Protein AF-A0A1G6NZM5-F1 (afdb_monomer)

Solvent-accessible surface area (backbone atoms only — not comparable to full-atom values): 7404 Å² total; per-residue (Å²): 133,85,77,56,69,69,60,53,50,43,44,75,73,59,31,46,79,44,78,26,63,49,98,86,68,44,83,60,31,40,31,35,43,30,82,50,98,70,30,34,41,38,35,44,31,45,70,76,72,30,22,39,37,38,56,29,60,69,76,74,59,76,92,50,77,78,62,90,73,63,63,84,63,51,76,42,37,36,66,56,52,53,49,55,60,60,57,58,57,79,72,62,80,82,79,79,75,76,91,77,86,80,82,86,85,89,88,81,84,78,93,85,81,78,91,130

pLDDT: mean 77.75, std 19.95, range [35.28, 96.25]

Organism: NCBI:txid1271860

Mean predicted aligned error: 12.24 Å

Structure (mmCIF, N/CA/C/O backbone):
data_AF-A0A1G6NZM5-F1
#
_entry.id   AF-A0A1G6NZM5-F1
#
loop_
_atom_site.group_PDB
_atom_site.id
_atom_site.type_symbol
_atom_site.label_atom_id
_atom_sit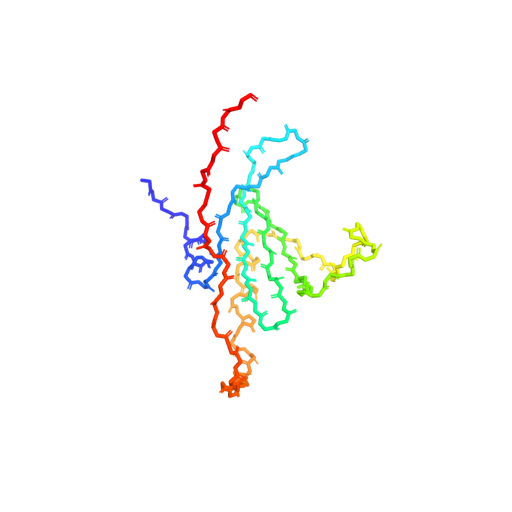e.label_alt_id
_atom_site.label_comp_id
_atom_site.label_asym_id
_atom_site.label_entity_id
_atom_site.label_seq_id
_atom_site.pdbx_PDB_ins_code
_atom_site.Cartn_x
_atom_site.Cartn_y
_atom_site.Cartn_z
_atom_site.occupancy
_atom_site.B_iso_or_equiv
_atom_site.auth_seq_id
_atom_site.auth_comp_id
_atom_site.auth_asym_id
_atom_site.auth_atom_id
_atom_site.pdbx_PDB_model_num
ATOM 1 N N . MET A 1 1 ? -2.840 -8.623 -20.953 1.00 53.31 1 MET A N 1
ATOM 2 C CA . MET A 1 1 ? -1.698 -8.545 -20.021 1.00 53.31 1 MET A CA 1
ATOM 3 C C . MET A 1 1 ? -2.003 -9.472 -18.864 1.00 53.31 1 MET A C 1
ATOM 5 O O . MET A 1 1 ? -3.110 -9.394 -18.344 1.00 53.31 1 MET A O 1
ATOM 9 N N . THR A 1 2 ? -1.100 -10.393 -18.541 1.00 74.19 2 THR A N 1
ATOM 10 C CA . THR A 1 2 ? -1.277 -11.317 -17.414 1.00 74.19 2 THR A CA 1
ATOM 11 C C . THR A 1 2 ? -1.009 -10.550 -16.124 1.00 74.19 2 THR A C 1
ATOM 13 O O . THR A 1 2 ? 0.011 -9.875 -16.021 1.00 74.19 2 THR A O 1
ATOM 16 N N . GLU A 1 3 ? -1.940 -10.590 -15.176 1.00 82.69 3 GLU A N 1
ATOM 17 C CA . GLU A 1 3 ? -1.771 -9.924 -13.884 1.00 82.69 3 GLU A CA 1
ATOM 18 C C . GLU A 1 3 ? -0.666 -10.611 -13.068 1.00 82.69 3 GLU A C 1
ATOM 20 O O . GLU A 1 3 ? -0.557 -11.840 -13.072 1.00 82.69 3 GLU A O 1
ATOM 25 N N . HIS A 1 4 ? 0.153 -9.825 -12.366 1.00 89.06 4 HIS A N 1
ATOM 26 C CA . HIS A 1 4 ? 1.205 -10.356 -11.505 1.00 89.06 4 HIS A CA 1
ATOM 27 C C . HIS A 1 4 ? 0.585 -11.145 -10.329 1.00 89.06 4 HIS A C 1
ATOM 29 O O . HIS A 1 4 ? -0.283 -10.605 -9.634 1.00 89.06 4 HIS A O 1
ATOM 35 N N . PRO A 1 5 ? 1.001 -12.398 -10.056 1.00 91.19 5 PRO A N 1
ATOM 36 C CA . PRO A 1 5 ? 0.307 -13.277 -9.110 1.00 91.19 5 PRO A CA 1
ATOM 37 C C . PRO A 1 5 ? 0.260 -12.723 -7.681 1.00 91.19 5 PRO A C 1
ATOM 39 O O . PRO A 1 5 ? -0.757 -12.862 -7.002 1.00 91.19 5 PRO A O 1
ATOM 42 N N . LEU A 1 6 ? 1.323 -12.052 -7.225 1.00 92.00 6 LEU A N 1
ATOM 43 C CA . LEU A 1 6 ? 1.357 -11.428 -5.898 1.00 92.00 6 LEU A CA 1
ATOM 44 C C . LEU A 1 6 ? 0.436 -10.204 -5.807 1.00 92.00 6 LEU A C 1
ATOM 46 O O . LEU A 1 6 ? -0.278 -10.041 -4.818 1.00 92.00 6 LEU A O 1
ATOM 50 N N . ALA A 1 7 ? 0.370 -9.395 -6.867 1.00 92.06 7 ALA A N 1
ATOM 51 C CA . ALA A 1 7 ? -0.551 -8.262 -6.925 1.00 92.06 7 ALA A CA 1
ATOM 52 C C . ALA A 1 7 ? -2.011 -8.746 -6.912 1.00 92.06 7 ALA A C 1
ATOM 54 O O . ALA A 1 7 ? -2.832 -8.224 -6.157 1.00 92.06 7 ALA A O 1
ATOM 55 N N . ALA A 1 8 ? -2.318 -9.812 -7.660 1.00 93.44 8 ALA A N 1
ATOM 56 C CA . ALA A 1 8 ? -3.636 -10.443 -7.654 1.00 93.44 8 ALA A CA 1
ATOM 57 C C . ALA A 1 8 ? -4.027 -10.971 -6.258 1.00 93.44 8 ALA A C 1
ATOM 59 O O . ALA A 1 8 ? -5.190 -10.865 -5.864 1.00 93.44 8 ALA A O 1
ATOM 60 N N . ARG A 1 9 ? -3.072 -11.516 -5.484 1.00 93.88 9 ARG A N 1
ATOM 61 C CA . ARG A 1 9 ? -3.300 -11.953 -4.092 1.00 93.88 9 ARG A CA 1
ATOM 62 C C . ARG A 1 9 ? -3.683 -10.782 -3.187 1.00 93.88 9 ARG A C 1
ATOM 64 O O . ARG A 1 9 ? -4.703 -10.874 -2.509 1.00 93.88 9 ARG A O 1
ATOM 71 N N . LEU A 1 10 ? -2.935 -9.677 -3.218 1.00 94.00 10 LEU A N 1
ATOM 72 C CA . LEU A 1 10 ? -3.259 -8.486 -2.422 1.00 94.00 10 LEU A CA 1
ATOM 73 C C . LEU A 1 10 ? -4.621 -7.893 -2.809 1.00 94.00 10 LEU A C 1
ATOM 75 O O . LEU A 1 10 ? -5.429 -7.575 -1.938 1.00 94.00 10 LEU A O 1
ATOM 79 N N . ARG A 1 11 ? -4.945 -7.823 -4.105 1.00 94.81 11 ARG A N 1
ATOM 80 C CA . ARG A 1 11 ? -6.269 -7.358 -4.554 1.00 94.81 11 ARG A CA 1
ATOM 81 C C . ARG A 1 11 ? -7.405 -8.230 -4.035 1.00 94.81 11 ARG A C 1
ATOM 83 O O . ARG A 1 11 ? -8.405 -7.703 -3.556 1.00 94.81 11 ARG A O 1
ATOM 90 N N . LYS A 1 12 ? -7.250 -9.557 -4.091 1.00 95.19 12 LYS A N 1
ATOM 91 C CA . LYS A 1 12 ? -8.224 -10.503 -3.517 1.00 95.19 12 LYS A CA 1
ATOM 92 C C . LYS A 1 12 ? -8.369 -10.338 -2.005 1.00 95.19 12 LYS A C 1
ATOM 94 O O . LYS A 1 12 ? -9.463 -10.525 -1.490 1.00 95.19 12 LYS A O 1
ATOM 99 N N . ALA A 1 13 ? -7.297 -9.949 -1.320 1.00 93.38 13 ALA A N 1
ATOM 100 C CA . ALA A 1 13 ? -7.300 -9.647 0.106 1.00 93.38 13 ALA A CA 1
ATOM 101 C C . ALA A 1 13 ? -7.901 -8.264 0.446 1.00 93.38 13 ALA A C 1
ATOM 103 O O . ALA A 1 13 ? -7.943 -7.886 1.615 1.00 93.38 13 ALA A O 1
ATOM 104 N N . GLY A 1 14 ? -8.379 -7.504 -0.549 1.00 95.31 14 GLY A N 1
ATOM 105 C CA . GLY A 1 14 ? -9.058 -6.220 -0.354 1.00 95.31 14 GLY A CA 1
ATOM 106 C C . GLY A 1 14 ? -8.149 -4.992 -0.421 1.00 95.31 14 GLY A C 1
ATOM 107 O O . GLY A 1 14 ? -8.589 -3.901 -0.060 1.00 95.31 14 GLY A O 1
ATOM 108 N N . PHE A 1 15 ? -6.901 -5.136 -0.876 1.00 96.19 15 PHE A N 1
ATOM 109 C CA . PHE A 1 15 ? -6.042 -3.983 -1.133 1.00 96.19 15 PHE A CA 1
ATOM 110 C C . PHE A 1 15 ? -6.476 -3.250 -2.407 1.00 96.19 15 PHE A C 1
ATOM 112 O O . PHE A 1 15 ? -6.645 -3.843 -3.477 1.00 96.19 15 PHE A O 1
ATOM 119 N N . PHE A 1 16 ? -6.599 -1.931 -2.295 1.00 96.25 16 PHE A N 1
ATOM 120 C CA 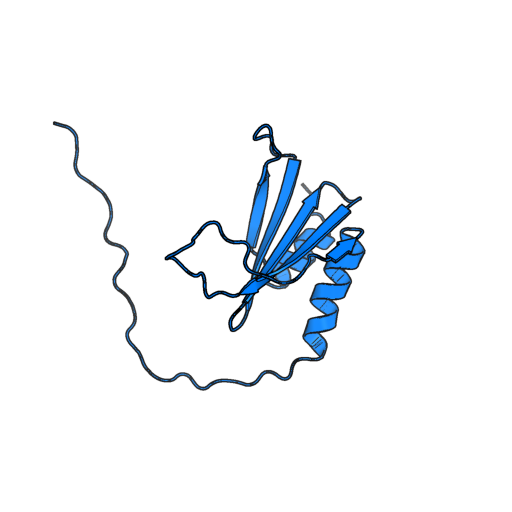. PHE A 1 16 ? -6.601 -1.029 -3.436 1.00 96.25 16 PHE A CA 1
ATOM 121 C C . PHE A 1 16 ? -5.175 -0.874 -3.970 1.00 96.25 16 PHE A C 1
ATOM 123 O O . PHE A 1 16 ? -4.235 -0.886 -3.182 1.00 96.25 16 PHE A O 1
ATOM 130 N N . VAL A 1 17 ? -5.019 -0.717 -5.287 1.00 95.19 17 VAL A N 1
ATOM 131 C CA . VAL A 1 17 ? -3.713 -0.583 -5.949 1.00 95.19 17 VAL A CA 1
ATOM 132 C C . VAL A 1 17 ? -3.658 0.744 -6.688 1.00 95.19 17 VAL A C 1
ATOM 134 O O . VAL A 1 17 ? -4.543 1.028 -7.497 1.00 95.19 17 VAL A O 1
ATOM 137 N N . SER A 1 18 ? -2.609 1.523 -6.451 1.00 94.50 18 SER A N 1
ATOM 138 C CA . SER A 1 18 ? -2.288 2.737 -7.201 1.00 94.50 18 SER A CA 1
ATOM 139 C C . SER A 1 18 ? -0.820 2.753 -7.631 1.00 94.50 18 SER A C 1
ATOM 141 O O . SER A 1 18 ? -0.002 2.077 -7.010 1.00 94.50 18 SER A O 1
ATOM 143 N N . PRO A 1 19 ? -0.461 3.542 -8.656 1.00 93.00 19 PRO A N 1
ATOM 144 C CA . PRO A 1 19 ? 0.935 3.862 -8.941 1.00 93.00 19 PRO A CA 1
ATOM 145 C C . PRO A 1 19 ? 1.639 4.456 -7.715 1.00 93.00 19 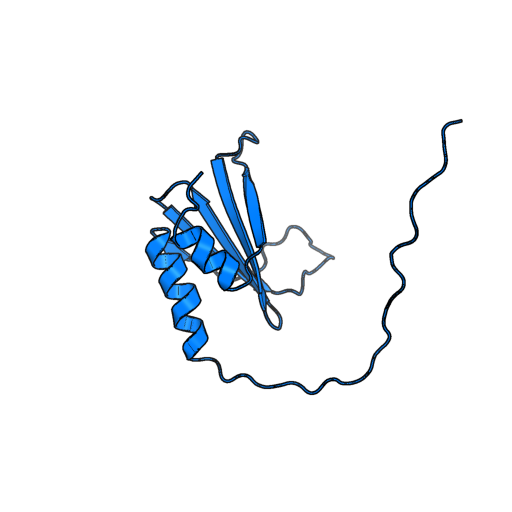PRO A C 1
ATOM 147 O O . PRO A 1 19 ? 1.016 5.185 -6.933 1.00 93.00 19 PRO A O 1
ATOM 150 N N . SER A 1 20 ? 2.926 4.157 -7.559 1.00 90.44 20 SER A N 1
ATOM 151 C CA . SER A 1 20 ? 3.815 4.817 -6.604 1.00 90.44 20 SER A CA 1
ATOM 152 C C . SER A 1 20 ? 4.806 5.676 -7.373 1.00 90.44 20 SER A C 1
ATOM 154 O O . SER A 1 20 ? 5.507 5.187 -8.258 1.00 90.44 20 SER A O 1
ATOM 156 N N . LEU A 1 21 ? 4.870 6.955 -7.015 1.00 88.50 21 LEU A N 1
ATOM 157 C CA . LEU A 1 21 ? 5.808 7.892 -7.619 1.00 88.50 21 LEU A CA 1
ATOM 158 C C . LEU A 1 21 ? 7.135 7.874 -6.856 1.00 88.50 21 LEU A C 1
ATOM 160 O O . LEU A 1 21 ? 7.140 7.733 -5.630 1.00 88.50 21 LEU A O 1
ATOM 164 N N . ASP A 1 22 ? 8.246 8.009 -7.573 1.00 86.12 22 ASP A N 1
ATOM 165 C CA . ASP A 1 22 ? 9.542 8.306 -6.960 1.00 86.12 22 ASP A CA 1
ATOM 166 C C . ASP A 1 22 ? 9.702 9.809 -6.662 1.00 86.12 22 ASP A C 1
ATOM 168 O O . ASP A 1 22 ? 8.762 10.602 -6.779 1.00 86.12 22 ASP A O 1
ATOM 172 N N . ALA A 1 23 ? 10.908 10.203 -6.246 1.00 87.56 23 ALA A N 1
ATOM 173 C CA . ALA A 1 23 ? 11.243 11.588 -5.928 1.00 87.56 23 ALA A CA 1
ATOM 174 C C . ALA A 1 23 ? 11.149 12.540 -7.136 1.00 87.56 23 ALA A C 1
ATOM 176 O O . ALA A 1 23 ? 10.956 13.739 -6.937 1.00 87.56 23 ALA A O 1
ATOM 177 N N . ASP A 1 24 ? 11.242 12.015 -8.361 1.00 92.75 24 ASP A N 1
ATOM 178 C CA . ASP A 1 24 ? 11.1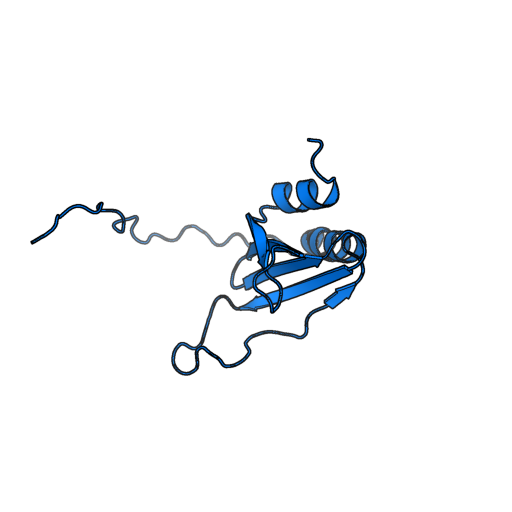44 12.780 -9.606 1.00 92.75 24 ASP A CA 1
ATOM 179 C C . ASP A 1 24 ? 9.703 12.812 -10.153 1.00 92.75 24 ASP A C 1
ATOM 181 O O . ASP A 1 24 ? 9.426 13.441 -11.177 1.00 92.75 24 ASP A O 1
ATOM 185 N N . GLY A 1 25 ? 8.759 12.162 -9.462 1.00 88.12 25 GLY A N 1
ATOM 186 C CA . GLY A 1 25 ? 7.365 12.060 -9.887 1.00 88.12 25 GLY A CA 1
ATOM 187 C C . GLY A 1 25 ? 7.137 11.009 -10.973 1.00 88.12 25 GLY A C 1
ATOM 188 O O . GLY A 1 25 ? 6.091 11.031 -11.626 1.00 88.12 25 GLY A O 1
ATOM 189 N N . VAL A 1 26 ? 8.092 10.101 -11.185 1.00 90.94 26 VAL A N 1
ATOM 190 C CA . VAL A 1 26 ? 7.986 9.015 -12.160 1.00 90.94 26 VAL A CA 1
ATOM 191 C C . VAL A 1 26 ? 7.276 7.828 -11.521 1.00 90.94 26 VAL A C 1
ATOM 193 O O . VAL A 1 26 ? 7.559 7.446 -10.384 1.00 90.94 26 VAL A O 1
ATOM 196 N N . ASP A 1 27 ? 6.345 7.234 -12.269 1.00 91.25 27 ASP A N 1
ATOM 197 C CA . ASP A 1 27 ? 5.721 5.964 -11.902 1.00 91.25 27 ASP A CA 1
ATOM 198 C C . ASP A 1 27 ? 6.786 4.859 -11.879 1.00 91.25 27 ASP A C 1
ATOM 200 O O . ASP A 1 27 ? 7.265 4.409 -12.922 1.00 91.25 27 ASP A O 1
ATOM 204 N N . SER A 1 28 ? 7.198 4.485 -10.670 1.00 87.69 28 SER A N 1
ATOM 205 C CA . SER A 1 28 ? 8.349 3.614 -10.410 1.00 87.69 28 SER A CA 1
ATOM 206 C C . SER A 1 28 ? 7.975 2.360 -9.621 1.00 87.69 28 SER A C 1
ATOM 208 O O . SER A 1 28 ? 8.826 1.505 -9.370 1.00 87.69 28 SER A O 1
ATOM 210 N N . GLY A 1 29 ? 6.709 2.221 -9.225 1.00 91.56 29 GLY A N 1
ATOM 211 C CA . GLY A 1 29 ? 6.279 1.137 -8.357 1.00 91.56 29 GLY A CA 1
ATOM 212 C C . GLY A 1 29 ? 4.776 1.095 -8.131 1.00 91.56 29 GLY A C 1
ATOM 213 O O . GLY A 1 29 ? 3.994 1.810 -8.750 1.00 91.56 29 GLY A O 1
ATOM 214 N N . LEU A 1 30 ? 4.363 0.241 -7.203 1.00 94.06 30 LEU A N 1
ATOM 215 C CA . LEU A 1 30 ? 2.967 0.046 -6.838 1.00 94.06 30 LEU A CA 1
ATOM 216 C C . LEU A 1 30 ? 2.765 0.321 -5.354 1.00 94.06 30 LEU A C 1
ATOM 218 O O . LEU A 1 30 ? 3.530 -0.139 -4.511 1.00 94.06 30 LEU A O 1
ATOM 222 N N . LEU A 1 31 ? 1.691 1.035 -5.047 1.00 95.06 31 LEU A N 1
ATOM 223 C CA . LEU A 1 31 ? 1.197 1.267 -3.703 1.00 95.06 31 LEU A CA 1
ATOM 224 C C . LEU A 1 31 ? -0.078 0.446 -3.502 1.00 95.06 31 LEU A C 1
ATOM 226 O O . LEU A 1 31 ? -1.060 0.604 -4.229 1.00 95.06 31 LEU A O 1
ATOM 230 N N . PHE A 1 32 ? -0.071 -0.414 -2.494 1.00 95.94 32 PHE A N 1
ATOM 231 C CA . PHE A 1 32 ? -1.214 -1.200 -2.062 1.00 95.94 32 PHE A CA 1
ATOM 232 C C . PHE A 1 32 ? -1.709 -0.659 -0.727 1.00 95.94 32 PHE A C 1
ATOM 234 O O . PHE A 1 32 ? -0.926 -0.518 0.210 1.00 95.94 32 PHE A O 1
ATOM 241 N N . VAL A 1 33 ? -3.009 -0.388 -0.616 1.00 95.62 33 VAL A N 1
ATOM 242 C CA . VAL A 1 33 ? -3.615 0.132 0.618 1.00 95.62 33 VAL A CA 1
ATOM 243 C C . VAL A 1 33 ? -4.859 -0.664 0.978 1.00 95.62 33 VAL A C 1
ATOM 245 O O . VAL A 1 33 ? -5.767 -0.811 0.160 1.00 95.62 33 VAL A O 1
ATOM 248 N N . ARG A 1 34 ? -4.937 -1.136 2.222 1.00 95.12 34 ARG A N 1
ATOM 249 C CA . ARG A 1 34 ? -6.129 -1.779 2.787 1.00 95.12 34 ARG A CA 1
ATOM 250 C C . ARG A 1 34 ? -6.486 -1.147 4.122 1.00 95.12 34 ARG A C 1
ATOM 252 O O . ARG A 1 34 ? -5.631 -0.924 4.972 1.00 95.12 34 ARG A O 1
ATOM 259 N N . ARG A 1 35 ? -7.775 -0.884 4.332 1.00 92.94 35 ARG A N 1
ATOM 260 C CA . ARG A 1 35 ? -8.301 -0.452 5.631 1.00 92.94 35 ARG A CA 1
ATOM 261 C C . ARG A 1 35 ? -8.721 -1.671 6.448 1.00 92.94 35 ARG A C 1
ATOM 263 O O . ARG A 1 35 ? -9.537 -2.458 5.982 1.00 92.94 35 ARG A O 1
ATOM 270 N N . LYS A 1 36 ? -8.221 -1.772 7.680 1.00 88.44 36 LYS A N 1
ATOM 271 C CA . LYS A 1 36 ? -8.672 -2.715 8.715 1.00 88.44 36 LYS A CA 1
ATOM 272 C C . LYS A 1 36 ? -9.082 -1.953 9.971 1.00 88.44 36 LYS A C 1
ATOM 274 O O . LYS A 1 36 ? -8.701 -0.802 10.140 1.00 88.44 36 LYS A O 1
ATOM 279 N N . SER A 1 37 ? -9.880 -2.562 10.843 1.00 85.94 37 SER A N 1
ATOM 280 C CA . SER A 1 37 ? -10.410 -1.951 12.073 1.00 85.94 37 SER A CA 1
ATOM 281 C C . SER A 1 37 ? -9.362 -1.119 12.835 1.00 85.94 37 SER A C 1
ATOM 283 O O . SER A 1 37 ? -8.493 -1.661 13.506 1.00 85.94 37 SER A O 1
ATOM 285 N N . GLY A 1 38 ? -9.423 0.211 12.700 1.00 85.31 38 GLY A N 1
ATOM 286 C CA . GLY A 1 38 ? -8.506 1.155 13.359 1.00 85.31 38 GLY A CA 1
ATOM 287 C C . GLY A 1 38 ? -7.167 1.441 12.653 1.00 85.31 38 GLY A C 1
ATOM 288 O O . GLY A 1 38 ? -6.479 2.375 13.065 1.00 85.31 38 GLY A O 1
ATOM 289 N N . ARG A 1 39 ? -6.805 0.721 11.581 1.00 89.88 39 ARG A N 1
ATOM 290 C CA . ARG A 1 39 ? -5.502 0.840 10.895 1.00 89.88 39 ARG A CA 1
ATOM 291 C C . ARG A 1 39 ? -5.579 0.823 9.359 1.00 89.88 39 ARG A C 1
ATOM 293 O O . ARG A 1 39 ? -6.527 0.315 8.763 1.00 89.88 39 ARG A O 1
ATOM 300 N N . LEU A 1 40 ? -4.558 1.375 8.714 1.00 91.94 40 LEU A N 1
ATOM 301 C CA . LEU A 1 40 ? -4.273 1.241 7.287 1.00 91.94 40 LEU A CA 1
ATOM 302 C C . LEU A 1 40 ? -3.037 0.370 7.116 1.00 91.94 40 LEU A C 1
ATOM 304 O O . LEU A 1 40 ? -1.970 0.704 7.619 1.00 91.94 40 LEU A O 1
ATOM 308 N N . GLU A 1 41 ? -3.178 -0.723 6.388 1.00 93.50 41 GLU A N 1
ATOM 309 C CA . GLU A 1 41 ? -2.050 -1.516 5.919 1.00 93.50 41 GLU A CA 1
ATOM 310 C C . GLU A 1 41 ? -1.610 -0.954 4.574 1.00 93.50 41 GLU A C 1
ATOM 312 O O . GLU A 1 41 ? -2.421 -0.814 3.653 1.00 93.50 41 GLU A O 1
ATOM 317 N N . VAL A 1 42 ? -0.333 -0.606 4.482 1.00 93.94 42 VAL A N 1
ATOM 318 C CA . VAL A 1 42 ? 0.263 0.008 3.300 1.00 93.94 42 VAL A CA 1
ATOM 319 C C . VAL A 1 42 ? 1.448 -0.837 2.866 1.00 93.94 42 VAL A C 1
ATOM 321 O O . VAL A 1 42 ? 2.298 -1.163 3.692 1.00 93.94 42 VAL A O 1
ATOM 324 N N . VAL A 1 43 ? 1.508 -1.165 1.576 1.00 94.44 43 VAL A N 1
ATOM 325 C CA . VAL A 1 43 ? 2.670 -1.795 0.942 1.00 94.44 43 VAL A CA 1
ATOM 326 C C . VAL A 1 43 ? 3.104 -0.953 -0.242 1.00 94.44 43 VAL A C 1
ATOM 328 O O . VAL A 1 43 ? 2.309 -0.727 -1.147 1.00 94.44 43 VAL A O 1
ATOM 331 N N . SER A 1 44 ? 4.360 -0.531 -0.265 1.00 94.25 44 SER A N 1
ATOM 332 C CA . SER A 1 44 ? 4.989 0.067 -1.442 1.00 94.25 44 SER A CA 1
ATOM 333 C C . SER A 1 44 ? 5.964 -0.942 -2.030 1.00 94.25 44 SER A C 1
ATOM 335 O O . SER A 1 44 ? 6.832 -1.426 -1.313 1.00 94.25 44 SER A O 1
ATOM 337 N N . ALA A 1 45 ? 5.824 -1.277 -3.307 1.00 93.06 45 ALA A N 1
ATOM 338 C CA . ALA A 1 45 ? 6.669 -2.247 -3.997 1.00 93.06 45 ALA A CA 1
ATOM 339 C C . ALA A 1 45 ? 7.327 -1.609 -5.224 1.00 93.06 45 ALA A C 1
ATOM 341 O O . ALA A 1 45 ? 6.655 -0.929 -6.001 1.00 93.06 45 ALA A O 1
ATOM 342 N N . TRP A 1 46 ? 8.622 -1.860 -5.408 1.00 89.88 46 TRP A N 1
ATOM 343 C CA . TRP A 1 46 ? 9.407 -1.390 -6.550 1.00 89.88 46 TRP A CA 1
ATOM 344 C C . TRP A 1 46 ? 10.010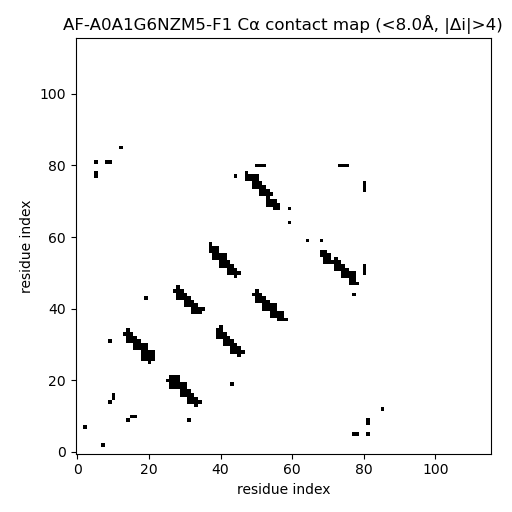 -2.603 -7.254 1.00 89.88 46 TRP A C 1
ATOM 346 O O . TRP A 1 46 ? 10.955 -3.219 -6.760 1.00 89.88 46 TRP A O 1
ATOM 356 N N . GLY A 1 47 ? 9.417 -2.971 -8.392 1.00 74.00 47 GLY A N 1
ATOM 357 C CA . GLY A 1 47 ? 9.715 -4.235 -9.067 1.00 74.00 47 GLY A CA 1
ATOM 358 C C . GLY A 1 47 ? 9.379 -5.465 -8.212 1.00 74.00 47 GLY A C 1
ATOM 359 O O . GLY A 1 47 ? 8.607 -5.386 -7.254 1.00 74.00 47 GLY A O 1
ATOM 360 N N . ASP A 1 48 ? 9.974 -6.606 -8.563 1.00 68.69 48 ASP A N 1
ATOM 361 C CA . ASP A 1 48 ? 9.826 -7.859 -7.806 1.00 68.69 48 ASP A CA 1
ATOM 362 C C . ASP A 1 48 ? 10.850 -7.982 -6.660 1.00 68.69 48 ASP A C 1
ATOM 364 O O . ASP A 1 48 ? 10.731 -8.855 -5.795 1.00 68.69 48 ASP A O 1
ATOM 368 N N . ASP A 1 49 ? 11.839 -7.087 -6.628 1.00 77.75 49 ASP A N 1
ATOM 369 C CA . ASP A 1 49 ? 13.026 -7.216 -5.784 1.00 77.75 49 ASP A CA 1
ATOM 370 C C . ASP A 1 49 ? 12.781 -6.757 -4.343 1.00 77.75 49 ASP A C 1
ATOM 372 O O . ASP A 1 49 ? 13.369 -7.300 -3.404 1.00 77.75 49 ASP A O 1
ATOM 376 N N . TYR A 1 50 ? 11.912 -5.761 -4.148 1.00 86.62 50 TYR A N 1
ATOM 377 C CA . TYR A 1 50 ? 11.809 -5.067 -2.870 1.00 86.62 50 TYR A CA 1
ATOM 378 C C . TYR A 1 50 ? 10.440 -4.426 -2.624 1.00 86.62 50 TYR A C 1
ATOM 380 O O . TYR A 1 50 ? 9.850 -3.784 -3.495 1.00 86.62 50 TYR A O 1
ATOM 388 N N . ALA A 1 51 ? 9.965 -4.555 -1.388 1.00 93.31 51 ALA A N 1
ATOM 389 C CA . ALA A 1 51 ? 8.786 -3.887 -0.880 1.00 93.31 51 ALA A CA 1
ATOM 390 C C . ALA A 1 51 ? 8.978 -3.415 0.568 1.00 93.31 51 ALA A C 1
ATOM 392 O O . ALA A 1 51 ? 9.673 -4.031 1.379 1.00 93.31 51 ALA A O 1
ATOM 393 N N . LEU A 1 52 ? 8.297 -2.319 0.885 1.00 93.19 52 LEU A N 1
ATOM 394 C CA . LEU A 1 52 ? 8.101 -1.798 2.226 1.00 93.19 52 LEU A CA 1
ATOM 395 C C . LEU A 1 52 ? 6.666 -2.042 2.654 1.00 93.19 52 LEU A C 1
ATOM 397 O O . LEU A 1 52 ? 5.751 -1.719 1.902 1.00 93.19 52 LEU A O 1
ATOM 401 N N . SER A 1 53 ? 6.458 -2.519 3.878 1.00 93.31 53 SER A N 1
ATOM 402 C CA . SER A 1 53 ? 5.129 -2.557 4.488 1.00 93.31 53 SER A CA 1
ATOM 403 C C . SER A 1 53 ? 5.086 -1.824 5.812 1.00 93.31 53 SER A C 1
ATOM 405 O O . SER A 1 53 ? 6.019 -1.913 6.610 1.00 93.31 53 SER A O 1
ATOM 407 N N . THR A 1 54 ? 3.969 -1.165 6.088 1.00 92.56 54 THR A N 1
ATOM 408 C CA . THR A 1 54 ? 3.699 -0.562 7.393 1.00 92.56 54 THR A CA 1
ATOM 409 C C . THR A 1 54 ? 2.211 -0.614 7.729 1.00 92.56 54 THR A C 1
ATOM 411 O O . THR A 1 54 ? 1.356 -0.753 6.852 1.00 92.56 54 THR A O 1
ATOM 414 N N . CYS A 1 55 ? 1.910 -0.502 9.021 1.00 89.69 55 CYS A N 1
ATOM 415 C CA . CYS A 1 55 ? 0.564 -0.330 9.545 1.00 89.69 55 CYS A CA 1
ATOM 416 C C . CYS A 1 55 ? 0.452 1.065 10.162 1.00 89.69 55 CYS A C 1
ATOM 418 O O . CYS A 1 55 ? 1.097 1.368 11.168 1.00 89.69 55 CYS A O 1
ATOM 420 N N . LEU A 1 56 ? -0.383 1.910 9.569 1.00 89.38 56 LEU A N 1
ATOM 421 C CA . LEU A 1 56 ? -0.627 3.272 10.026 1.00 89.38 56 LEU A CA 1
ATOM 422 C C . LEU A 1 56 ? -1.920 3.324 10.848 1.00 89.38 56 LEU A C 1
ATOM 424 O O . LEU A 1 56 ? -2.890 2.652 10.492 1.00 89.38 56 LEU A O 1
ATOM 428 N N . PRO A 1 57 ? -1.997 4.119 11.925 1.00 88.56 57 PRO A N 1
ATOM 429 C CA . PRO A 1 57 ? -3.270 4.365 12.592 1.00 88.56 57 PRO A CA 1
ATOM 430 C C . PRO A 1 57 ? -4.222 5.133 11.661 1.00 88.56 57 PRO A C 1
ATOM 432 O O . PRO A 1 57 ? -3.797 5.997 10.897 1.00 88.56 57 PRO A O 1
ATOM 435 N N . LEU A 1 58 ? -5.530 4.860 11.744 1.00 86.62 58 LEU A N 1
ATOM 436 C CA . LEU A 1 58 ? -6.540 5.682 11.054 1.00 86.62 58 LEU A CA 1
ATOM 437 C C . LEU A 1 58 ? -6.696 7.074 11.687 1.00 86.62 58 LEU A C 1
ATOM 439 O O . LEU A 1 58 ? -7.209 7.990 11.045 1.00 86.62 58 LEU A O 1
ATOM 443 N N . SER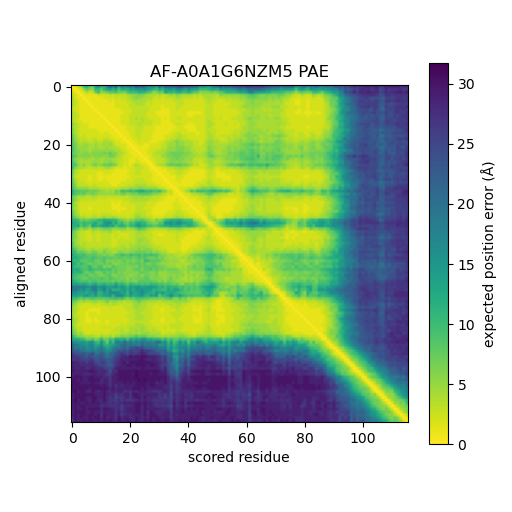 A 1 59 ? -6.279 7.232 12.945 1.00 83.69 59 SER A N 1
ATOM 444 C CA . SER A 1 59 ? -6.256 8.515 13.642 1.00 83.69 59 SER A CA 1
ATOM 445 C C . SER A 1 59 ? -4.986 9.291 13.288 1.00 83.69 59 SER A C 1
ATOM 447 O O . SER A 1 59 ? -3.883 8.889 13.659 1.00 83.69 59 SER A O 1
ATOM 449 N N . ARG A 1 60 ? -5.159 10.421 12.601 1.00 84.25 60 ARG A N 1
ATOM 450 C CA . ARG A 1 60 ? -4.120 11.423 12.332 1.00 84.25 60 ARG A CA 1
ATOM 451 C C . ARG A 1 60 ? -4.322 12.594 13.287 1.00 84.25 60 ARG A C 1
ATOM 453 O O . ARG A 1 60 ? -5.446 13.079 13.417 1.00 84.25 60 ARG A O 1
ATOM 460 N N . ASP A 1 61 ? -3.248 13.059 13.915 1.00 83.75 61 ASP A N 1
ATOM 461 C CA . ASP A 1 61 ? -3.278 14.359 14.576 1.00 83.75 61 ASP A CA 1
ATOM 462 C C . ASP A 1 61 ? -3.241 15.458 13.506 1.00 83.75 61 ASP A C 1
ATOM 464 O O . ASP A 1 61 ? -2.235 15.670 12.829 1.00 83.75 61 ASP A O 1
ATOM 468 N N . TRP A 1 62 ? -4.372 16.133 13.318 1.00 85.12 62 TRP A N 1
ATOM 469 C CA . TRP A 1 62 ? -4.500 17.216 12.345 1.00 85.12 62 TRP A CA 1
ATOM 470 C C . TRP A 1 62 ? -3.891 18.536 12.823 1.00 85.12 62 TRP A C 1
ATOM 472 O O . TRP A 1 62 ? -3.756 19.452 12.016 1.00 85.12 62 TRP A O 1
ATOM 482 N N . SER A 1 63 ? -3.503 18.642 14.098 1.00 91.12 63 SER A N 1
ATOM 483 C CA . SER A 1 63 ? -2.756 19.796 14.601 1.00 91.12 63 SER A CA 1
ATOM 484 C C . SER A 1 63 ? -1.288 19.765 14.163 1.00 91.12 63 SER A C 1
ATOM 486 O O . SER A 1 63 ? -0.699 20.822 13.938 1.00 91.12 63 SER A O 1
ATOM 488 N N . ASN A 1 64 ? -0.734 18.568 13.939 1.00 86.62 64 ASN A N 1
ATOM 489 C CA . ASN A 1 64 ? 0.578 18.368 13.331 1.00 86.62 64 ASN A CA 1
ATOM 490 C C . ASN A 1 64 ? 0.522 17.316 12.207 1.00 86.62 64 ASN A C 1
ATOM 492 O O . ASN A 1 64 ? 1.036 16.201 12.338 1.00 86.62 64 ASN A O 1
ATOM 496 N N . PRO A 1 65 ? -0.078 17.659 11.054 1.00 83.19 65 PRO A N 1
ATOM 497 C CA . PRO A 1 65 ? -0.353 16.709 9.986 1.00 83.19 65 PRO A CA 1
ATOM 498 C C . PRO A 1 65 ? 0.900 16.309 9.205 1.00 83.19 65 PRO A C 1
ATOM 500 O O . PRO A 1 65 ? 0.759 15.665 8.174 1.00 83.19 65 PRO A O 1
ATOM 503 N N . PHE A 1 66 ? 2.100 16.698 9.631 1.00 86.88 66 PHE A N 1
ATOM 504 C CA . PHE A 1 66 ? 3.368 16.285 9.026 1.00 86.88 66 PHE A CA 1
ATOM 505 C C . PHE A 1 66 ? 4.222 15.452 9.979 1.00 86.88 66 PHE A C 1
ATOM 507 O O . PHE A 1 66 ? 5.238 14.902 9.557 1.00 86.88 66 PHE A O 1
ATOM 514 N N . GLU A 1 67 ? 3.801 15.307 11.237 1.00 85.06 67 GLU A N 1
ATOM 515 C CA . GLU A 1 67 ? 4.479 14.421 12.169 1.00 85.06 67 GLU A CA 1
ATOM 516 C C . GLU A 1 67 ? 4.334 12.962 11.705 1.00 85.06 67 GLU A C 1
ATOM 518 O O . GLU A 1 67 ? 3.239 12.536 11.296 1.00 85.06 67 GLU A O 1
ATOM 523 N N . PRO A 1 68 ? 5.425 12.180 11.709 1.00 80.88 68 PRO A N 1
ATOM 524 C CA . PRO A 1 68 ? 5.354 10.763 11.396 1.00 80.88 68 PRO A CA 1
ATOM 525 C C . PRO A 1 68 ? 4.439 10.031 12.382 1.00 80.88 68 PRO A C 1
ATOM 527 O O . PRO A 1 68 ? 4.637 10.078 13.592 1.00 80.88 68 PRO A O 1
ATOM 530 N N . THR A 1 69 ? 3.445 9.315 11.861 1.00 75.88 69 THR A N 1
ATOM 531 C CA . THR A 1 69 ? 2.556 8.459 12.654 1.00 75.88 69 THR A CA 1
ATOM 532 C C . THR A 1 69 ? 2.742 7.019 12.205 1.00 75.88 69 THR A C 1
ATOM 534 O O . THR A 1 69 ? 2.505 6.732 11.035 1.00 75.88 69 THR A O 1
ATOM 537 N N . GLY A 1 70 ? 3.126 6.114 13.106 1.00 70.25 70 GLY A N 1
ATOM 538 C CA . GLY A 1 70 ? 3.229 4.684 12.806 1.00 70.25 70 GLY A CA 1
ATOM 539 C C . GLY A 1 70 ? 4.435 3.999 13.442 1.00 70.25 70 GLY A C 1
ATOM 540 O O . GLY A 1 70 ? 5.304 4.637 14.034 1.00 70.25 70 GLY A O 1
ATOM 541 N N . GLN A 1 71 ? 4.457 2.674 13.327 1.00 68.50 71 GLN A N 1
ATOM 542 C CA . GLN A 1 71 ? 5.603 1.840 13.684 1.00 68.50 71 GLN A CA 1
ATOM 543 C C . GLN A 1 71 ? 6.587 1.721 12.507 1.00 68.50 71 GLN A C 1
ATOM 545 O O . GLN A 1 71 ? 6.205 2.002 11.364 1.00 68.50 71 GLN A O 1
ATOM 550 N N . PRO A 1 72 ? 7.853 1.329 12.762 1.00 70.50 72 PRO A N 1
ATOM 551 C CA . PRO A 1 72 ? 8.838 1.119 11.705 1.00 70.50 72 PRO A CA 1
ATOM 552 C C . PRO A 1 72 ? 8.313 0.167 10.626 1.00 70.50 72 PRO A C 1
ATOM 554 O O . PRO A 1 72 ? 7.641 -0.823 10.916 1.00 70.50 72 PRO A O 1
ATOM 557 N N . SER A 1 73 ? 8.620 0.488 9.373 1.00 79.69 73 SER A N 1
ATOM 558 C CA . SER A 1 73 ? 8.277 -0.346 8.226 1.00 79.69 73 SER A CA 1
ATOM 559 C C . SER A 1 73 ? 9.143 -1.604 8.177 1.00 79.69 73 SER A C 1
ATOM 561 O O . SER A 1 73 ? 10.348 -1.530 8.421 1.00 79.69 73 SER A O 1
ATOM 563 N N . SER A 1 74 ? 8.546 -2.731 7.789 1.00 85.06 74 SER A N 1
ATOM 564 C CA . SER A 1 74 ? 9.293 -3.922 7.367 1.00 85.06 74 SER A CA 1
A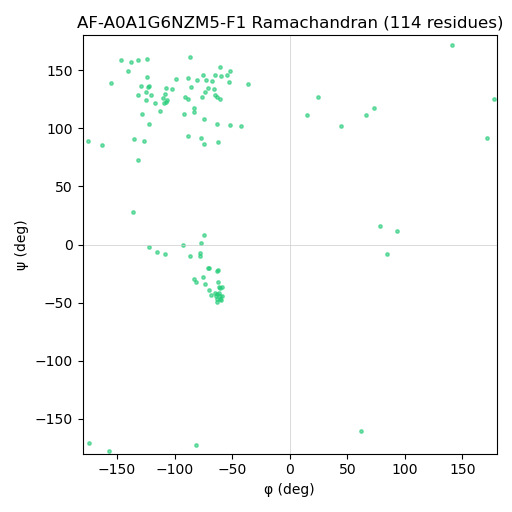TOM 565 C C . SER A 1 74 ? 9.751 -3.752 5.919 1.00 85.06 74 SER A C 1
ATOM 567 O O . SER A 1 74 ? 9.015 -3.196 5.102 1.00 85.06 74 SER A O 1
ATOM 569 N N . ALA A 1 75 ? 10.963 -4.212 5.625 1.00 90.19 75 ALA A N 1
ATOM 570 C CA . ALA A 1 75 ? 11.642 -4.091 4.343 1.00 90.19 75 ALA A CA 1
ATOM 571 C C . ALA A 1 75 ? 12.125 -5.478 3.905 1.00 90.19 75 ALA A C 1
ATOM 573 O O . ALA A 1 75 ? 13.006 -6.052 4.544 1.00 90.19 75 ALA A O 1
ATOM 574 N N . ALA A 1 76 ? 11.546 -6.026 2.839 1.00 92.00 76 ALA A N 1
ATOM 575 C CA . ALA A 1 76 ? 11.882 -7.359 2.338 1.00 92.00 76 ALA A CA 1
ATOM 576 C C . ALA A 1 76 ? 11.523 -7.496 0.851 1.00 92.00 76 ALA A C 1
ATOM 578 O O . ALA A 1 76 ? 11.052 -6.549 0.227 1.00 92.00 76 ALA A O 1
ATOM 579 N N . SER A 1 77 ? 11.733 -8.679 0.267 1.00 93.12 77 SER A N 1
ATOM 580 C CA . SER A 1 77 ? 11.209 -8.963 -1.076 1.00 93.12 77 SER A CA 1
ATOM 581 C C . SER A 1 77 ? 9.682 -8.853 -1.102 1.00 93.12 77 SER A C 1
ATOM 583 O O . SER A 1 77 ? 9.014 -9.111 -0.094 1.00 93.12 77 SER A O 1
ATOM 585 N N . PHE A 1 78 ? 9.112 -8.531 -2.265 1.00 92.88 78 PHE A N 1
ATOM 586 C CA . PHE A 1 78 ? 7.661 -8.383 -2.386 1.00 92.88 78 PHE A CA 1
ATOM 587 C C . PHE A 1 78 ? 6.908 -9.669 -2.006 1.00 92.88 78 PHE A C 1
ATOM 589 O O . PHE A 1 78 ? 5.876 -9.609 -1.342 1.00 92.88 78 PHE A O 1
ATOM 596 N N . ALA A 1 79 ? 7.458 -10.838 -2.345 1.00 92.38 79 ALA A N 1
ATOM 597 C CA . ALA A 1 79 ? 6.896 -12.131 -1.956 1.00 92.38 79 ALA A CA 1
ATOM 598 C C . ALA A 1 79 ? 6.822 -12.309 -0.431 1.00 92.38 79 ALA A C 1
ATOM 600 O O . ALA A 1 79 ? 5.770 -12.680 0.085 1.00 92.38 79 ALA A O 1
ATOM 601 N N . VAL A 1 80 ? 7.907 -11.986 0.283 1.00 93.31 80 VAL A N 1
ATOM 602 C CA . VAL A 1 80 ? 7.979 -12.113 1.748 1.00 93.31 80 VAL A CA 1
ATOM 603 C C . VAL A 1 80 ? 6.961 -11.201 2.423 1.00 93.31 80 VAL A C 1
ATOM 605 O O . VAL A 1 80 ? 6.200 -11.670 3.262 1.00 93.31 80 VAL A O 1
ATOM 608 N N . ILE A 1 81 ? 6.871 -9.935 2.004 1.00 93.38 81 ILE A N 1
ATOM 609 C CA . ILE A 1 81 ? 5.890 -8.987 2.552 1.00 93.38 81 ILE A CA 1
ATOM 610 C C . ILE A 1 81 ? 4.453 -9.487 2.349 1.00 93.38 81 ILE A C 1
ATOM 612 O O . ILE A 1 81 ? 3.632 -9.422 3.265 1.00 93.38 81 ILE A O 1
ATOM 616 N N . VAL A 1 82 ? 4.135 -10.000 1.155 1.00 92.69 82 VAL A N 1
ATOM 617 C CA . VAL A 1 82 ? 2.799 -10.536 0.856 1.00 92.69 82 VAL A CA 1
ATOM 618 C C . VAL A 1 82 ? 2.484 -11.748 1.729 1.00 92.69 82 VAL A C 1
ATOM 620 O O . VAL A 1 82 ? 1.367 -11.859 2.233 1.00 92.69 82 VAL A O 1
ATOM 623 N N . ASP A 1 83 ? 3.440 -12.651 1.926 1.00 92.50 83 ASP A N 1
ATOM 624 C CA . ASP A 1 83 ? 3.234 -13.825 2.769 1.00 92.50 83 ASP A CA 1
ATOM 625 C C . ASP A 1 83 ? 3.092 -13.446 4.250 1.00 92.50 83 ASP A C 1
ATOM 627 O O . ASP A 1 83 ? 2.167 -13.925 4.901 1.00 92.50 83 ASP A O 1
ATOM 631 N N . GLU A 1 84 ? 3.916 -12.538 4.777 1.00 90.69 84 GLU A N 1
ATOM 632 C CA . GLU A 1 84 ? 3.818 -12.052 6.161 1.00 90.69 84 GLU A CA 1
ATOM 633 C C . GLU A 1 84 ? 2.464 -11.393 6.447 1.00 90.69 84 GLU A C 1
ATOM 635 O O . GLU A 1 84 ? 1.802 -11.721 7.439 1.00 90.69 84 GLU A O 1
ATOM 640 N N . LEU A 1 85 ? 2.016 -10.502 5.557 1.00 89.44 85 LEU A N 1
ATOM 641 C CA . LEU A 1 85 ? 0.748 -9.791 5.710 1.00 89.44 85 LEU A CA 1
ATOM 642 C C . LEU A 1 85 ? -0.450 -10.734 5.682 1.00 89.44 85 LEU A C 1
ATOM 644 O O . LEU A 1 85 ? -1.356 -10.585 6.499 1.00 89.44 85 LEU A O 1
ATOM 648 N N . LEU A 1 86 ? -0.464 -11.694 4.754 1.00 89.25 86 LEU A N 1
ATOM 649 C CA . LEU A 1 86 ? -1.610 -12.583 4.554 1.00 89.25 86 LEU A CA 1
ATOM 650 C C . LEU A 1 86 ? -1.625 -13.769 5.532 1.00 89.25 86 LEU A C 1
ATOM 652 O O . LEU A 1 86 ? -2.702 -14.240 5.895 1.00 89.25 86 LEU A O 1
ATOM 656 N N . CYS A 1 87 ? -0.466 -14.243 5.997 1.00 84.06 87 CYS A N 1
ATOM 657 C CA . CYS A 1 87 ? -0.389 -15.285 7.027 1.00 84.06 87 CYS A CA 1
ATOM 658 C C . CYS A 1 87 ? -0.755 -14.749 8.417 1.00 84.06 87 CYS A C 1
ATOM 660 O O . CYS A 1 87 ? -1.398 -15.458 9.191 1.00 84.06 87 CYS A O 1
ATOM 662 N N . SER A 1 88 ? -0.420 -13.490 8.720 1.00 70.00 88 SER A N 1
ATOM 663 C CA . SER A 1 88 ? -0.792 -12.850 9.993 1.00 70.00 88 SER A CA 1
ATOM 664 C C . SER A 1 88 ? -2.313 -12.739 10.187 1.00 70.00 88 SER A C 1
ATOM 666 O O . SER A 1 88 ? -2.790 -12.675 11.317 1.00 70.00 88 SER A O 1
ATOM 668 N N . GLU A 1 89 ? -3.100 -12.777 9.106 1.00 63.72 89 GLU A N 1
ATOM 669 C CA . GLU A 1 89 ? -4.567 -12.712 9.169 1.00 63.72 89 GLU A CA 1
ATOM 670 C C . GLU A 1 89 ? -5.220 -13.972 9.743 1.00 63.72 89 GLU A C 1
ATOM 672 O O . GLU A 1 89 ? -6.355 -13.909 10.205 1.00 63.72 89 GLU A O 1
ATOM 677 N N . GLN A 1 90 ? -4.530 -15.114 9.740 1.00 57.56 90 GLN A N 1
ATOM 678 C CA . GLN A 1 90 ? -5.100 -16.379 10.216 1.00 57.56 90 GLN A CA 1
ATOM 679 C C . GLN A 1 90 ? -5.127 -16.491 11.753 1.00 57.56 90 GLN A C 1
ATOM 681 O O . GLN A 1 90 ? -5.697 -17.444 12.280 1.00 57.56 90 GLN A O 1
ATOM 686 N N . GLY A 1 91 ? -4.523 -15.533 12.470 1.00 47.78 91 GLY A N 1
ATOM 687 C CA . GLY A 1 91 ? -4.411 -15.533 13.932 1.00 47.78 91 GLY A CA 1
ATOM 688 C C . GLY A 1 91 ? -5.268 -14.502 14.674 1.00 47.78 91 GLY A C 1
ATOM 689 O O . GLY A 1 91 ? -5.318 -14.556 15.901 1.00 47.78 91 GLY A O 1
ATOM 690 N N . GLU A 1 92 ? -5.937 -13.570 13.988 1.00 47.22 92 GLU A N 1
ATOM 691 C CA . GLU A 1 92 ? -6.805 -12.585 14.648 1.00 47.22 92 GLU A CA 1
ATOM 692 C C . GLU A 1 92 ? -8.247 -13.125 14.711 1.00 47.22 92 GLU A C 1
ATOM 694 O O . GLU A 1 92 ? -8.882 -13.269 13.663 1.00 47.22 92 GLU A O 1
ATOM 699 N N . PRO A 1 93 ? -8.796 -13.452 15.901 1.00 40.56 93 PRO A N 1
ATOM 700 C CA . PRO A 1 93 ? -10.202 -13.801 16.013 1.00 40.56 93 PRO A CA 1
ATOM 701 C C . PRO A 1 93 ? -11.042 -12.588 15.619 1.00 40.56 93 PRO A C 1
ATOM 703 O O . PRO A 1 93 ? -10.862 -11.486 16.139 1.00 40.56 93 PRO A O 1
ATOM 706 N N . ASP A 1 94 ? -11.958 -12.824 14.688 1.00 44.94 94 ASP A N 1
ATOM 707 C CA . ASP A 1 94 ? -12.949 -11.873 14.211 1.00 44.94 94 ASP A CA 1
ATOM 708 C C . ASP A 1 94 ? -13.873 -11.483 15.376 1.00 44.94 94 ASP A C 1
ATOM 710 O O . ASP A 1 94 ? -14.880 -12.137 15.657 1.00 44.94 94 ASP A O 1
ATOM 714 N N . VAL A 1 95 ? -13.496 -10.450 16.137 1.00 45.00 95 VAL A N 1
ATOM 715 C CA . VAL A 1 95 ? -14.395 -9.844 17.120 1.00 45.00 95 VAL A CA 1
ATOM 716 C C . VAL A 1 95 ? -15.407 -9.035 16.323 1.00 45.00 95 VAL A C 1
ATOM 718 O O . VAL A 1 95 ? -15.228 -7.848 16.057 1.00 45.00 95 VAL A O 1
ATOM 721 N N . SER A 1 96 ? -16.466 -9.731 15.915 1.00 43.59 96 SER A N 1
ATOM 722 C CA . SER A 1 96 ? -17.686 -9.158 15.367 1.00 43.59 96 SER A CA 1
ATOM 723 C C . SER A 1 96 ? -18.202 -8.082 16.323 1.00 43.59 96 SER A C 1
ATOM 725 O O . SER A 1 96 ? -18.768 -8.381 17.373 1.00 43.59 96 SER A O 1
ATOM 727 N N . VAL A 1 97 ? -17.986 -6.817 15.973 1.00 43.59 97 VAL A N 1
ATOM 728 C CA . VAL A 1 97 ? -18.670 -5.693 16.613 1.00 43.59 97 VAL A CA 1
ATOM 729 C C . VAL A 1 97 ? -20.025 -5.556 15.924 1.00 43.59 97 VAL A C 1
ATOM 731 O O . VAL A 1 97 ? -20.092 -5.340 14.714 1.00 43.59 97 VAL A O 1
ATOM 734 N N . GLU A 1 98 ? -21.098 -5.739 16.693 1.00 39.56 98 GLU A N 1
ATOM 735 C CA . GLU A 1 98 ? -22.485 -5.603 16.242 1.00 39.56 98 GLU A CA 1
ATOM 736 C C . GLU A 1 98 ? -22.759 -4.263 15.522 1.00 39.56 98 GLU A C 1
ATOM 738 O O . GLU A 1 98 ? -22.172 -3.230 15.866 1.00 39.56 98 GLU A O 1
ATOM 743 N N . PRO A 1 99 ? -23.697 -4.232 14.554 1.00 42.62 99 PRO A N 1
ATOM 744 C CA . PRO A 1 99 ? -24.055 -3.018 13.834 1.00 42.62 99 PRO A CA 1
ATOM 745 C C . PRO A 1 99 ? -24.959 -2.120 14.696 1.00 42.62 99 PRO A C 1
ATOM 747 O O . PRO A 1 99 ? -26.185 -2.223 14.680 1.00 42.62 99 PRO A O 1
ATOM 750 N N . GLY A 1 100 ? -24.349 -1.198 15.439 1.00 35.28 100 GLY A N 1
ATOM 751 C CA . GLY A 1 100 ? -25.043 -0.145 16.181 1.00 35.28 100 GLY A CA 1
ATOM 752 C C . GLY A 1 100 ? -25.274 1.117 15.343 1.00 35.28 100 GLY A C 1
ATOM 753 O O . GLY A 1 100 ? -24.410 1.980 15.280 1.00 35.28 100 GLY A O 1
ATOM 754 N N . SER A 1 101 ? -26.447 1.195 14.705 1.00 49.66 101 SER A N 1
ATOM 755 C CA . SER A 1 101 ? -27.222 2.393 14.315 1.00 49.66 101 SER A CA 1
ATOM 756 C C . SER A 1 101 ? -26.522 3.770 14.332 1.00 49.66 101 SER A C 1
ATOM 758 O O . SER A 1 101 ? -26.344 4.373 15.390 1.00 49.66 101 SER A O 1
ATOM 760 N N . GLY A 1 102 ? -26.307 4.360 13.149 1.00 37.41 102 GLY A N 1
ATOM 761 C CA . GLY A 1 102 ? -25.957 5.779 13.020 1.00 37.41 102 GLY A CA 1
ATOM 762 C C . GLY A 1 102 ? -25.862 6.277 11.575 1.00 37.41 102 GLY A C 1
ATOM 763 O O . GLY A 1 102 ? -24.788 6.246 10.995 1.00 37.41 102 GLY A O 1
ATOM 764 N N . ALA A 1 103 ? -26.997 6.733 11.034 1.00 38.16 103 ALA A N 1
ATOM 765 C CA . ALA A 1 103 ? -27.170 7.646 9.894 1.00 38.16 103 ALA A CA 1
ATOM 766 C C . ALA A 1 103 ? -26.305 7.424 8.632 1.00 38.16 103 ALA A C 1
ATOM 768 O O . ALA A 1 103 ? -25.166 7.872 8.516 1.00 38.16 103 ALA A O 1
ATOM 769 N N . ALA A 1 104 ? -26.929 6.829 7.616 1.00 41.94 104 ALA A N 1
ATOM 770 C CA . ALA A 1 104 ? -26.442 6.884 6.251 1.00 41.94 104 ALA A CA 1
ATOM 771 C C . ALA A 1 104 ? -26.626 8.294 5.646 1.00 41.94 104 ALA A C 1
ATOM 773 O O . ALA A 1 104 ? -27.711 8.865 5.703 1.00 41.94 104 ALA A O 1
ATOM 774 N N . THR A 1 105 ? -25.552 8.746 4.988 1.00 48.00 105 THR A N 1
ATOM 775 C CA . THR A 1 105 ? -25.501 9.473 3.702 1.00 48.00 105 THR A CA 1
ATOM 776 C C . THR A 1 105 ? -26.083 10.883 3.575 1.00 48.00 105 THR A C 1
ATOM 778 O O . THR A 1 105 ? -27.289 11.038 3.452 1.00 48.00 105 THR A O 1
ATOM 781 N N . ASP A 1 106 ? -25.187 11.866 3.383 1.00 44.41 106 ASP A N 1
ATOM 782 C CA . ASP A 1 106 ? -25.335 12.897 2.337 1.00 44.41 106 ASP A CA 1
ATOM 783 C C . ASP A 1 106 ? -24.004 13.637 2.060 1.00 44.41 106 ASP A C 1
ATOM 785 O O . ASP A 1 106 ? -23.734 14.693 2.622 1.00 44.41 106 ASP A O 1
ATOM 789 N N . TRP A 1 107 ? -23.138 13.095 1.186 1.00 43.88 107 TRP A N 1
ATOM 790 C CA . TRP A 1 107 ? -21.936 13.813 0.695 1.00 43.88 107 TRP A CA 1
ATOM 791 C C . TRP A 1 107 ? -21.678 13.693 -0.812 1.00 43.88 107 TRP A C 1
ATOM 793 O O . TRP A 1 107 ? -20.554 13.856 -1.278 1.00 43.88 107 TRP A O 1
ATOM 803 N N . PHE A 1 108 ? -22.721 13.500 -1.618 1.00 46.78 108 PHE A N 1
ATOM 804 C CA . PHE A 1 108 ? -22.589 13.647 -3.068 1.00 46.78 108 PHE A CA 1
ATOM 805 C C . PHE A 1 108 ? -23.743 14.445 -3.669 1.00 46.78 108 PHE A C 1
ATOM 807 O O . PHE A 1 108 ? -24.709 13.877 -4.168 1.00 46.78 108 PHE A O 1
ATOM 814 N N . THR A 1 109 ? -23.562 15.765 -3.762 1.00 47.94 109 THR A N 1
ATOM 815 C CA . THR A 1 109 ? -24.294 16.573 -4.746 1.00 47.94 109 THR A CA 1
ATOM 816 C C . THR A 1 109 ? -23.313 17.384 -5.583 1.00 47.94 109 THR A C 1
ATOM 818 O O . THR A 1 109 ? -22.907 18.485 -5.239 1.00 47.94 109 THR A O 1
ATOM 821 N N . ARG A 1 110 ? -22.9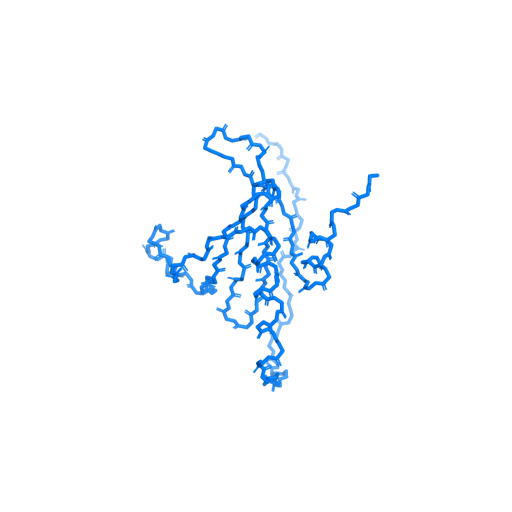00 16.727 -6.671 1.00 45.41 110 ARG A N 1
ATOM 822 C CA . ARG A 1 110 ? -22.584 17.226 -8.020 1.00 45.41 110 ARG A CA 1
ATOM 823 C C . ARG A 1 110 ? -22.162 18.689 -8.180 1.00 45.41 110 ARG A C 1
ATOM 825 O O . ARG A 1 110 ? -22.924 19.617 -7.939 1.00 45.41 110 ARG A O 1
ATOM 832 N N . GLY A 1 111 ? -21.014 18.846 -8.838 1.00 40.16 111 GLY A N 1
ATOM 833 C CA . GLY A 1 111 ? -20.644 20.081 -9.506 1.00 40.16 111 GLY A CA 1
ATOM 834 C C . GLY A 1 111 ? -21.625 20.502 -10.604 1.00 40.16 111 GLY A C 1
ATOM 835 O O . GLY A 1 111 ? -22.182 19.675 -11.326 1.00 40.16 111 GLY A O 1
ATOM 836 N N . ARG A 1 112 ? -21.781 21.818 -10.721 1.00 46.50 112 ARG A N 1
ATOM 837 C CA . ARG A 1 112 ? -21.891 22.631 -11.942 1.00 46.50 112 ARG A CA 1
ATOM 838 C C . ARG A 1 112 ? -22.119 24.066 -11.483 1.00 46.50 112 ARG A C 1
ATOM 840 O O . ARG A 1 112 ? -23.049 24.290 -10.731 1.00 46.50 112 ARG A O 1
ATOM 847 N N . HIS A 1 113 ? -21.276 24.985 -11.937 1.00 42.22 113 HIS A N 1
ATOM 848 C CA . HIS A 1 113 ? -21.581 26.354 -12.382 1.00 42.22 113 HIS A CA 1
ATOM 849 C C . HIS A 1 113 ? -20.210 27.020 -12.580 1.00 42.22 113 HIS A C 1
ATOM 851 O O . HIS A 1 113 ? -19.480 27.245 -11.627 1.00 42.22 113 HIS A O 1
ATOM 857 N N . ALA A 1 114 ? -19.664 26.952 -13.793 1.00 42.81 114 ALA A N 1
ATOM 858 C CA . ALA A 1 114 ? -19.935 27.870 -14.901 1.00 42.81 114 ALA A CA 1
ATOM 859 C C . ALA A 1 114 ? -19.267 29.232 -14.664 1.00 42.81 114 ALA A C 1
ATOM 861 O O . ALA A 1 114 ? -19.565 29.923 -13.697 1.00 42.81 114 ALA A O 1
ATOM 862 N N . GLN A 1 115 ? -18.354 29.536 -15.586 1.00 40.97 115 GLN A N 1
ATOM 863 C CA . GLN A 1 115 ? -17.672 30.805 -15.808 1.00 40.97 115 GLN A CA 1
ATOM 864 C C . GLN A 1 115 ? -18.571 32.016 -15.550 1.00 40.97 115 GLN A C 1
ATOM 866 O O . GLN A 1 115 ? -19.692 32.047 -16.061 1.00 40.97 115 GLN A O 1
ATOM 871 N N . GLN A 1 116 ? -18.009 33.031 -14.895 1.00 47.12 116 GLN A N 1
ATOM 872 C CA . GLN A 1 116 ? -18.111 34.423 -15.332 1.00 47.12 116 GLN A CA 1
ATOM 873 C C . GLN A 1 116 ? -16.754 35.092 -15.139 1.00 47.12 116 GLN A C 1
ATOM 875 O O . GLN A 1 116 ? -16.126 34.827 -14.091 1.00 47.12 116 GLN A O 1
#

Radius of gyration: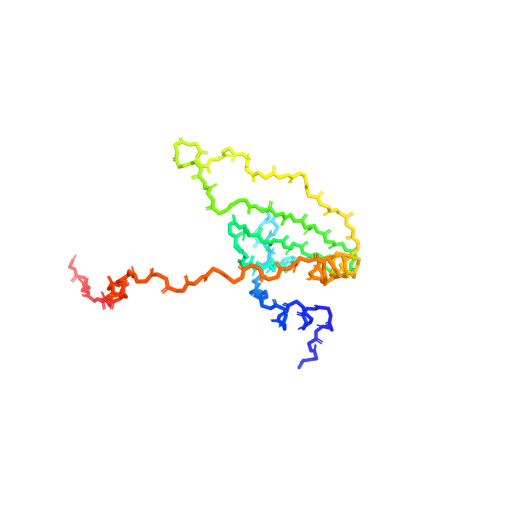 18.09 Å; Cα contacts (8 Å, |Δi|>4): 141; chains: 1; bounding box: 40×51×37 Å

Nearest PDB structures (foldseek):
  7zhm-assembly2_D  TM=5.601E-01  e=2.658E-01  Salmonella enterica subsp. enterica serovar Typhimurium
  7n84-assembly1_a  TM=5.763E-01  e=5.067E-01  Saccharomyces cerevisiae
  8r8q-assembly1_B  TM=6.130E-01  e=6.311E+00  Mus musculus
  6zqd-assembly1_JP  TM=3.860E-01  e=3.947E+00  Saccharomyces cerevisiae S288C

Foldseek 3Di:
DDDDPLVVLLVVVPWDKDFDADPVRDRFWIWTWDDDDQWIWIKTDGPQFKIKIFIFGPDADPVCNPDDTGDDIDMGGSVVVSCVVVVVVVPDPPPDDDDDDDDDDDDDDDDDDDDD

Secondary structure (DSSP, 8-state):
-PPPHHHHHHHHTT-EEEEEE-TTS-EEEEEEEEEETTEEEEEEEETTTEEEEEEEES---SSSTTS--SPPPEEE-HHHHHHHHHHGGGGS------------------------

Sequence (116 aa):
MTEHPLAARLRKAGFFVSPSLDADGVDSGLLFVRRKSGRLEVVSAWGDDYALSTCLPLSRDWSNPFEPTGQPSSAASFAVIVDELLCSEQGEPDVSVEPGSGAATDWFTRGRHAQQ